Protein AF-A0A516R758-F1 (afdb_monomer)

Solvent-accessible surface area (backbone atoms only — not comparable to full-atom values): 4805 Å² total; per-residue (Å²): 136,90,86,80,87,79,74,43,63,68,54,32,54,52,42,45,53,53,42,50,49,52,49,51,53,51,50,54,55,33,47,76,69,75,30,80,52,90,53,53,40,68,32,69,79,33,57,75,41,88,73,37,66,58,42,76,36,60,65,76,67,53,72,70,43,50,51,52,49,56,52,50,50,52,67,72,61,65,68,130

Secondary structure (DSSP, 8-state):
-----SSHHHHHHHHHHHHHHHHHHHHHHHHHTT---TT-EE-HHHHTSSS--PPEE-----HHHHHHHHHHHHHH----

Radius of gyration: 16.71 Å; Cα contacts (8 Å, |Δi|>4): 65; chains: 1; bounding box: 40×33×48 Å

Mean predicted aligned error: 9.74 Å

Foldseek 3Di:
DDDDLPPQPVQLVVQQVVQQVVQVVVQVVLVVLVFHQPPWDFDVVQSPDSRRPTDIDSDDGDPVSVVSVVVVCVVVPPPD

Organism: Streptomyces spectabilis (NCBI:txid68270)

pLDDT: mean 74.58, std 15.29, range [35.62, 90.5]

Structure (mmCIF, N/CA/C/O backbone):
data_AF-A0A516R758-F1
#
_entry.id   AF-A0A516R758-F1
#
loop_
_atom_site.group_PDB
_atom_site.id
_atom_site.type_symbol
_atom_site.label_atom_id
_atom_site.label_alt_id
_atom_site.label_comp_id
_atom_site.label_asym_id
_atom_site.label_entity_id
_atom_sit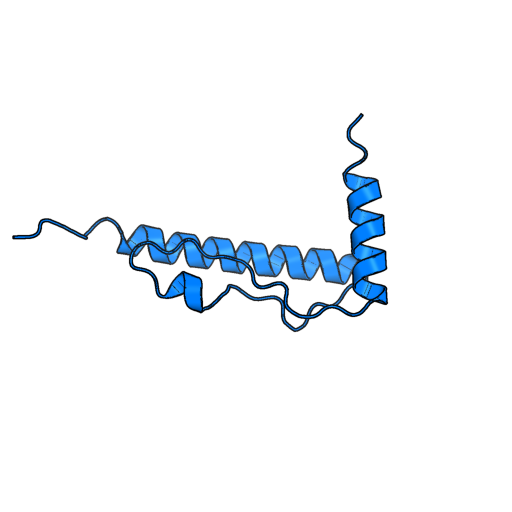e.label_seq_id
_atom_site.pdbx_PDB_ins_code
_atom_site.Cartn_x
_atom_site.Cartn_y
_atom_site.Cartn_z
_atom_site.occupancy
_atom_site.B_iso_or_equiv
_atom_site.auth_seq_id
_atom_site.auth_comp_id
_atom_site.auth_asym_id
_atom_site.auth_atom_id
_atom_site.pdbx_PDB_model_num
ATOM 1 N N . MET A 1 1 ? 23.936 5.027 -36.873 1.00 35.62 1 MET A N 1
ATOM 2 C CA . MET A 1 1 ? 24.561 3.855 -36.226 1.00 35.62 1 MET A CA 1
ATOM 3 C C . MET A 1 1 ? 24.942 4.277 -34.815 1.00 35.62 1 MET A C 1
ATOM 5 O O . MET A 1 1 ? 25.499 5.350 -34.650 1.00 35.62 1 MET A O 1
ATOM 9 N N . THR A 1 2 ? 24.453 3.527 -33.836 1.00 38.06 2 THR A N 1
ATOM 10 C CA . THR A 1 2 ? 24.241 3.847 -32.413 1.00 38.06 2 THR A CA 1
ATOM 11 C C . THR A 1 2 ? 25.517 3.973 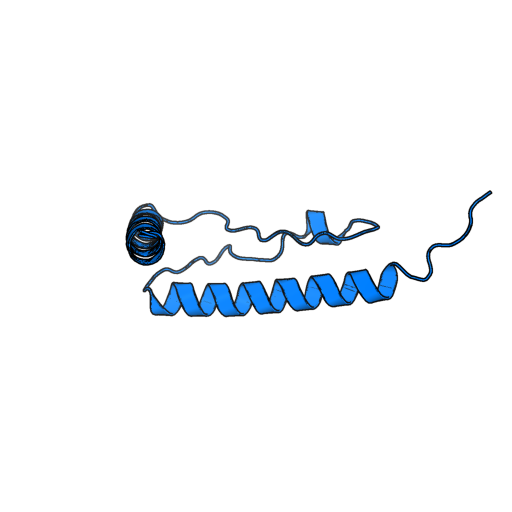-31.574 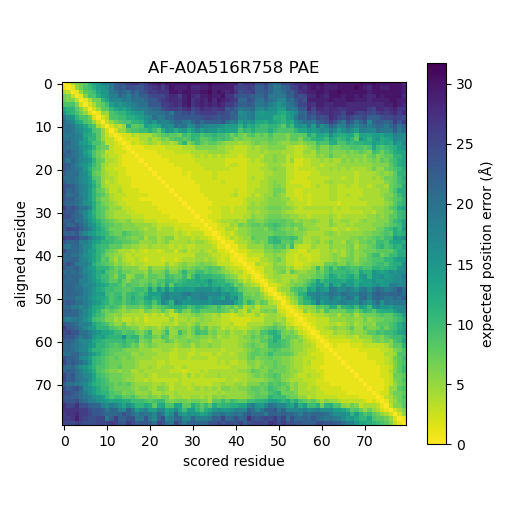1.00 38.06 2 THR A C 1
ATOM 13 O O . THR A 1 2 ? 26.410 3.142 -31.697 1.00 38.06 2 THR A O 1
ATOM 16 N N . ALA A 1 3 ? 25.538 4.938 -30.650 1.00 45.25 3 ALA A N 1
ATOM 17 C CA . ALA A 1 3 ?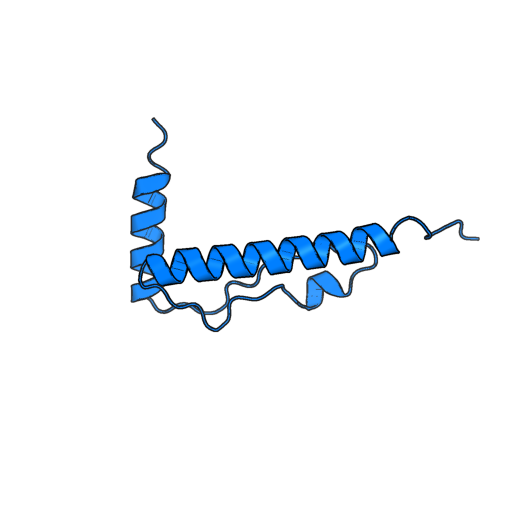 26.449 5.014 -29.503 1.00 45.25 3 ALA A CA 1
ATOM 18 C C . ALA A 1 3 ? 25.657 5.610 -28.320 1.00 45.25 3 ALA A C 1
ATOM 20 O O . ALA A 1 3 ? 24.925 6.568 -28.529 1.00 45.25 3 ALA A O 1
ATOM 21 N N . ASN A 1 4 ? 25.706 5.147 -27.075 1.00 46.28 4 ASN A N 1
ATOM 22 C CA . ASN A 1 4 ? 26.257 3.940 -26.473 1.00 46.28 4 ASN A CA 1
ATOM 23 C C . ASN A 1 4 ? 25.543 3.802 -25.109 1.00 46.28 4 ASN A C 1
ATOM 25 O O . ASN A 1 4 ? 25.559 4.741 -24.314 1.00 46.28 4 ASN A O 1
ATOM 29 N N . GLY A 1 5 ? 24.863 2.682 -24.870 1.00 44.34 5 GLY A N 1
ATOM 30 C CA . GLY A 1 5 ? 23.991 2.452 -23.714 1.00 44.34 5 GLY A CA 1
ATOM 31 C C . GLY A 1 5 ? 24.698 1.789 -22.534 1.00 44.34 5 GLY A C 1
ATOM 32 O O . GLY A 1 5 ? 24.258 0.735 -22.115 1.00 44.34 5 GLY A O 1
ATOM 33 N N . ALA A 1 6 ? 25.773 2.384 -22.005 1.00 42.72 6 ALA A N 1
ATOM 34 C CA . ALA A 1 6 ? 26.557 1.788 -20.908 1.00 42.72 6 ALA A CA 1
ATOM 35 C C . ALA A 1 6 ? 26.345 2.452 -19.527 1.00 42.72 6 ALA A C 1
ATOM 37 O O . ALA A 1 6 ? 26.848 1.961 -18.524 1.00 42.72 6 ALA A O 1
ATOM 38 N N . ALA A 1 7 ? 25.589 3.556 -19.448 1.00 45.84 7 ALA A N 1
ATOM 39 C CA . ALA A 1 7 ? 25.263 4.234 -18.181 1.00 45.84 7 ALA A CA 1
ATOM 40 C C . ALA A 1 7 ? 23.845 3.914 -17.655 1.00 45.84 7 ALA A C 1
ATOM 42 O O . ALA A 1 7 ? 23.477 4.347 -16.566 1.00 45.84 7 ALA A O 1
ATOM 43 N N . GLY A 1 8 ? 23.042 3.170 -18.427 1.00 49.72 8 GLY A N 1
ATOM 44 C CA . GLY A 1 8 ? 21.634 2.892 -18.116 1.00 49.72 8 GLY A CA 1
ATOM 45 C C . GLY A 1 8 ? 21.398 1.650 -17.252 1.00 49.72 8 GLY A C 1
ATOM 46 O O . GLY A 1 8 ? 20.402 1.593 -16.541 1.00 49.72 8 GLY A O 1
ATOM 47 N N . GLU A 1 9 ? 22.310 0.674 -17.263 1.00 50.44 9 GLU A N 1
ATOM 48 C CA . GLU A 1 9 ? 22.112 -0.612 -16.573 1.00 50.44 9 GLU A CA 1
ATOM 49 C C . GLU A 1 9 ? 22.283 -0.507 -15.049 1.00 50.44 9 GLU A C 1
ATOM 51 O O . GLU A 1 9 ? 21.441 -1.004 -14.304 1.00 50.44 9 GLU A O 1
ATOM 56 N N . SER A 1 10 ? 23.308 0.204 -14.562 1.00 53.94 10 SER A N 1
ATOM 57 C CA . SER A 1 10 ? 23.506 0.395 -13.114 1.00 53.94 10 SER A CA 1
ATOM 58 C C . SER A 1 10 ? 22.482 1.338 -12.488 1.00 53.94 10 SER A C 1
ATOM 60 O O . SER A 1 10 ? 22.075 1.128 -11.350 1.00 53.94 10 SER A O 1
ATOM 62 N N . HIS A 1 11 ? 22.036 2.355 -13.227 1.00 58.25 11 HIS A N 1
ATOM 63 C CA . HIS A 1 11 ? 20.998 3.269 -12.748 1.00 58.25 11 HIS A CA 1
ATOM 64 C C . HIS A 1 11 ? 19.631 2.574 -12.690 1.00 58.25 11 HIS A C 1
ATOM 66 O O . HIS A 1 11 ? 18.833 2.826 -11.795 1.00 58.25 11 HIS A O 1
ATOM 72 N N . SER A 1 12 ? 19.385 1.660 -13.629 1.00 62.19 12 SER A N 1
ATOM 73 C CA . SER A 1 12 ? 18.169 0.856 -13.698 1.00 62.19 12 SER A CA 1
ATOM 74 C C . SER A 1 12 ? 17.994 -0.044 -12.469 1.00 62.19 12 SER A C 1
ATOM 76 O O . SER A 1 12 ? 16.960 0.019 -11.806 1.00 62.19 12 SER A O 1
ATOM 78 N N . ALA A 1 13 ? 19.018 -0.829 -12.117 1.00 64.94 13 ALA A N 1
ATOM 79 C CA . ALA A 1 13 ? 18.956 -1.732 -10.967 1.00 64.94 13 ALA A CA 1
ATOM 80 C C . ALA A 1 13 ? 18.829 -0.979 -9.630 1.00 64.94 13 ALA A C 1
ATOM 82 O O . ALA A 1 13 ? 18.019 -1.366 -8.791 1.00 64.94 13 ALA A O 1
ATOM 83 N N . ALA A 1 14 ? 19.562 0.130 -9.468 1.00 70.75 14 ALA A N 1
ATOM 84 C CA . ALA A 1 14 ? 19.484 0.969 -8.272 1.00 70.75 14 ALA A CA 1
ATOM 85 C C . ALA A 1 14 ? 18.090 1.596 -8.086 1.00 70.75 14 ALA A C 1
ATOM 87 O O . ALA A 1 14 ? 17.569 1.617 -6.974 1.00 70.75 14 ALA A O 1
ATOM 88 N N . CYS A 1 15 ? 17.442 2.045 -9.169 1.00 75.50 15 CYS A N 1
ATOM 89 C CA . CYS A 1 15 ? 16.069 2.550 -9.096 1.00 75.50 15 CYS A CA 1
ATOM 90 C C . CYS A 1 15 ? 15.069 1.462 -8.676 1.00 75.50 15 CYS A C 1
ATOM 92 O O . CYS A 1 15 ? 14.126 1.748 -7.941 1.00 75.50 15 CYS A O 1
ATOM 94 N N . VAL A 1 16 ? 15.245 0.222 -9.144 1.00 79.75 16 VAL A N 1
ATOM 95 C CA . VAL A 1 16 ? 14.359 -0.891 -8.769 1.00 79.75 16 VAL A CA 1
ATOM 96 C C . VAL A 1 16 ? 14.522 -1.244 -7.292 1.00 79.75 16 VAL A C 1
ATOM 98 O O . VAL A 1 16 ? 13.515 -1.395 -6.608 1.00 79.75 16 VAL A O 1
ATOM 101 N N . GLU A 1 17 ? 15.756 -1.318 -6.788 1.00 82.38 17 GLU A N 1
ATOM 102 C CA . GLU A 1 17 ? 16.030 -1.573 -5.368 1.00 82.38 17 GLU A CA 1
ATOM 103 C C . GLU A 1 17 ? 15.432 -0.480 -4.468 1.00 82.38 17 GLU A C 1
ATOM 105 O O . GLU A 1 17 ? 14.734 -0.791 -3.503 1.00 82.38 17 GLU A O 1
ATOM 110 N N . GLU A 1 18 ? 15.607 0.796 -4.830 1.00 84.44 18 GLU A N 1
ATOM 111 C CA . GLU A 1 18 ? 15.004 1.931 -4.118 1.00 84.44 18 GLU A CA 1
ATOM 112 C C . GLU A 1 18 ? 13.468 1.851 -4.106 1.00 84.44 18 GLU A C 1
ATOM 114 O O . GLU A 1 18 ? 12.825 2.086 -3.078 1.00 84.44 18 GLU A O 1
ATOM 119 N N . ALA A 1 19 ? 12.857 1.469 -5.229 1.00 85.31 19 ALA A N 1
ATOM 120 C CA . ALA A 1 19 ? 11.413 1.290 -5.310 1.00 85.31 19 ALA A CA 1
ATOM 121 C C . ALA A 1 19 ? 10.922 0.109 -4.462 1.00 85.31 19 ALA A C 1
ATOM 123 O O . ALA A 1 19 ? 9.877 0.210 -3.816 1.00 85.31 19 ALA A O 1
ATOM 124 N N . GLU A 1 20 ? 11.655 -1.005 -4.433 1.00 87.00 20 GLU A N 1
ATOM 125 C CA . GLU A 1 20 ? 11.337 -2.142 -3.571 1.00 87.00 20 GLU A CA 1
ATOM 126 C C . GLU A 1 20 ? 11.438 -1.782 -2.088 1.00 87.00 20 GLU A C 1
ATOM 128 O O . GLU A 1 20 ? 10.566 -2.176 -1.307 1.00 87.00 20 GLU A O 1
ATOM 133 N N . ASP A 1 21 ? 12.463 -1.025 -1.696 1.00 89.44 21 ASP A N 1
ATOM 134 C CA . ASP A 1 21 ? 12.631 -0.564 -0.320 1.00 89.44 21 ASP A CA 1
ATOM 135 C C . ASP A 1 21 ? 11.504 0.393 0.085 1.00 89.44 21 ASP A C 1
ATOM 137 O O . ASP A 1 21 ? 10.795 0.153 1.065 1.00 89.44 21 ASP A O 1
ATOM 141 N N . THR A 1 22 ? 11.193 1.362 -0.781 1.00 89.31 22 THR A N 1
ATOM 142 C CA . THR A 1 22 ? 10.046 2.268 -0.620 1.00 89.31 22 THR A CA 1
ATOM 143 C C . THR A 1 22 ? 8.727 1.498 -0.465 1.00 89.31 22 THR A C 1
ATOM 145 O O . THR A 1 22 ? 7.887 1.836 0.372 1.00 89.31 22 THR A O 1
ATOM 14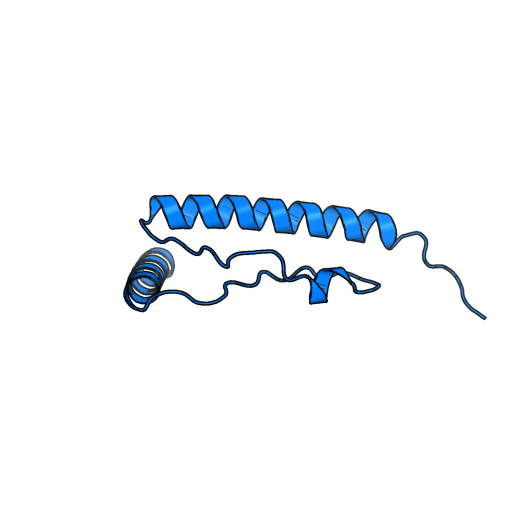8 N N . VAL A 1 23 ? 8.519 0.423 -1.237 1.00 89.69 23 VAL A N 1
ATOM 149 C CA . VAL A 1 23 ? 7.329 -0.437 -1.120 1.00 89.69 23 VAL A CA 1
ATOM 150 C C . VAL A 1 23 ? 7.283 -1.170 0.224 1.00 89.69 23 VAL A C 1
ATOM 152 O O . VAL A 1 23 ? 6.198 -1.303 0.802 1.00 89.69 23 VAL A O 1
ATOM 155 N N . LYS A 1 24 ? 8.423 -1.647 0.740 1.00 90.31 24 LYS A N 1
ATOM 156 C CA . LYS A 1 24 ? 8.503 -2.290 2.064 1.00 90.31 24 LYS A CA 1
ATOM 157 C C . LYS A 1 24 ? 8.182 -1.294 3.175 1.00 90.31 24 LYS A C 1
ATOM 159 O O . LYS A 1 24 ? 7.362 -1.607 4.042 1.00 90.31 24 LYS A O 1
ATOM 164 N N . GLU A 1 25 ? 8.761 -0.098 3.128 1.00 90.50 25 GLU A N 1
ATOM 165 C CA . GLU A 1 25 ? 8.486 0.961 4.100 1.00 90.50 25 GLU A CA 1
ATOM 166 C C . GLU A 1 25 ? 7.012 1.376 4.081 1.00 90.50 25 GLU A C 1
ATOM 168 O O . GLU A 1 25 ? 6.360 1.435 5.131 1.00 90.50 25 GLU A O 1
ATOM 173 N N . LEU A 1 26 ? 6.449 1.583 2.885 1.00 89.19 26 LEU A N 1
ATOM 174 C CA . LEU A 1 26 ? 5.038 1.909 2.711 1.00 89.19 26 LEU A CA 1
ATOM 175 C C . LEU A 1 26 ? 4.138 0.795 3.257 1.00 89.19 26 LEU A C 1
ATOM 177 O O . LEU A 1 26 ? 3.174 1.082 3.970 1.00 89.19 26 LEU A O 1
ATOM 181 N N . ARG A 1 27 ? 4.455 -0.478 2.986 1.00 88.50 27 ARG A N 1
ATOM 182 C CA . ARG A 1 27 ? 3.723 -1.622 3.552 1.00 88.50 27 ARG A CA 1
ATOM 183 C C . ARG A 1 27 ? 3.737 -1.580 5.077 1.00 88.50 27 ARG A C 1
ATOM 185 O O . ARG A 1 27 ? 2.671 -1.644 5.683 1.00 88.50 27 ARG A O 1
ATOM 192 N N . ALA A 1 28 ? 4.909 -1.420 5.686 1.00 89.69 28 ALA A N 1
ATOM 193 C CA . ALA A 1 28 ? 5.040 -1.364 7.138 1.00 89.69 28 ALA A CA 1
ATOM 194 C C . ALA A 1 28 ? 4.268 -0.174 7.739 1.00 89.69 28 ALA A C 1
ATOM 196 O O . ALA A 1 28 ? 3.649 -0.293 8.799 1.00 89.69 28 ALA A O 1
ATOM 197 N N . ALA A 1 29 ? 4.267 0.983 7.071 1.00 88.88 29 ALA A N 1
ATOM 198 C CA . ALA A 1 29 ? 3.493 2.149 7.492 1.00 88.88 29 ALA A CA 1
ATOM 199 C C . ALA A 1 29 ? 1.979 1.906 7.434 1.00 88.88 29 ALA A C 1
AT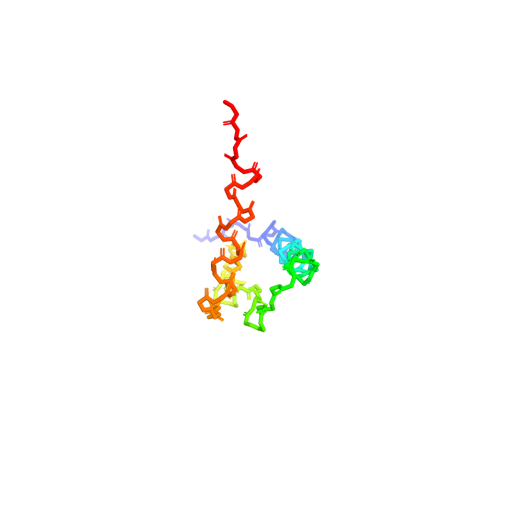OM 201 O O . ALA A 1 29 ? 1.260 2.257 8.374 1.00 88.88 29 ALA A O 1
ATOM 202 N N . LEU A 1 30 ? 1.499 1.267 6.367 1.00 86.56 30 LEU A N 1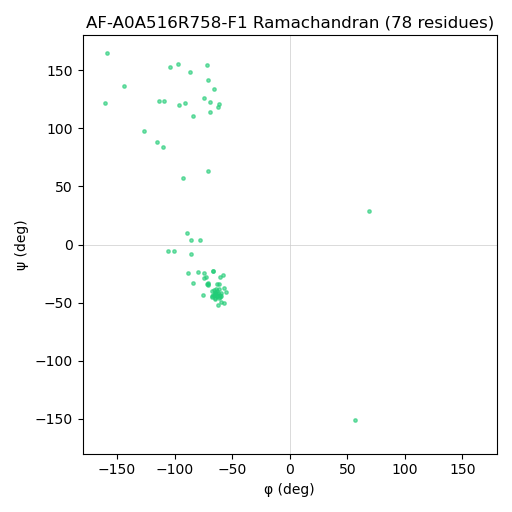
ATOM 203 C CA . LEU A 1 30 ? 0.094 0.898 6.213 1.00 86.56 30 LEU A CA 1
ATOM 204 C C . LEU A 1 30 ? -0.334 -0.134 7.262 1.00 86.56 30 LEU A C 1
ATOM 206 O O . LEU A 1 30 ? -1.380 0.038 7.889 1.00 86.56 30 LEU A O 1
ATOM 210 N N . GLU A 1 31 ? 0.490 -1.149 7.528 1.00 87.00 31 GLU A N 1
ATOM 211 C CA . GLU A 1 31 ? 0.208 -2.165 8.548 1.00 87.00 31 GLU A CA 1
ATOM 212 C C . GLU A 1 31 ? 0.120 -1.556 9.950 1.00 87.00 31 GLU A C 1
ATOM 214 O O . GLU A 1 31 ? -0.828 -1.844 10.684 1.00 87.00 31 GLU A O 1
ATOM 219 N N . ARG A 1 32 ? 1.022 -0.625 10.294 1.00 85.75 32 ARG A N 1
ATOM 220 C CA . ARG A 1 32 ? 0.938 0.159 11.542 1.00 85.75 32 ARG A CA 1
ATOM 221 C C . ARG A 1 32 ? -0.341 0.994 11.636 1.00 85.75 32 ARG A C 1
ATOM 223 O O . ARG A 1 32 ? -0.818 1.257 12.736 1.00 85.75 32 ARG A O 1
ATOM 230 N N . ALA A 1 33 ? -0.912 1.399 10.504 1.00 79.94 33 ALA A N 1
ATOM 231 C CA . ALA A 1 33 ? -2.201 2.085 10.431 1.00 79.94 33 ALA A CA 1
ATOM 232 C C . ALA A 1 33 ? -3.410 1.121 10.383 1.00 79.94 33 ALA A C 1
ATOM 234 O O . ALA A 1 33 ? -4.552 1.567 10.242 1.00 79.94 33 ALA A O 1
ATOM 235 N N . GLY A 1 34 ? -3.190 -0.195 10.487 1.00 82.69 34 GLY A N 1
ATOM 236 C CA . GLY A 1 34 ? -4.237 -1.211 10.394 1.00 82.69 34 GLY A CA 1
ATOM 237 C C . GLY A 1 34 ? -4.831 -1.341 8.988 1.00 82.69 34 GLY A C 1
ATOM 238 O O . GLY A 1 34 ? -6.015 -1.663 8.847 1.00 82.69 34 GLY A O 1
ATOM 239 N N . ILE A 1 35 ? -4.044 -1.032 7.955 1.00 84.75 35 ILE A N 1
ATOM 240 C CA . ILE A 1 35 ? -4.399 -1.135 6.539 1.00 84.75 35 ILE A CA 1
ATOM 241 C C . ILE A 1 35 ? -3.521 -2.219 5.909 1.00 84.75 35 ILE A C 1
ATOM 243 O O . ILE A 1 35 ? -2.301 -2.126 5.937 1.00 84.75 35 ILE A O 1
ATOM 247 N N . SER A 1 36 ? -4.137 -3.232 5.300 1.00 81.69 36 SER A N 1
ATOM 248 C CA . SER A 1 36 ? -3.410 -4.255 4.543 1.00 81.69 36 SER A CA 1
ATOM 249 C C . SER A 1 36 ? -3.676 -4.088 3.051 1.00 81.69 36 SER A C 1
ATOM 251 O O . SER A 1 36 ? -4.832 -4.103 2.620 1.00 81.69 36 SER A O 1
ATOM 253 N N . LEU A 1 37 ? -2.605 -3.920 2.270 1.00 82.81 37 LEU A N 1
ATOM 254 C CA . LEU A 1 37 ? -2.632 -3.908 0.806 1.00 82.81 37 LEU A CA 1
ATOM 255 C C . LEU A 1 37 ? -1.839 -5.116 0.278 1.00 82.81 37 LEU A C 1
ATOM 257 O O . LEU A 1 37 ? -0.632 -5.013 0.032 1.00 82.81 37 LEU A O 1
ATOM 261 N N . PRO A 1 38 ? -2.486 -6.284 0.110 1.00 77.88 38 PRO A N 1
ATOM 262 C CA . PRO A 1 38 ? -1.805 -7.491 -0.357 1.00 77.88 38 PRO A CA 1
ATOM 263 C C . PRO A 1 38 ? -1.312 -7.365 -1.806 1.00 77.88 38 PRO A C 1
ATOM 265 O O . PRO A 1 38 ? -0.372 -8.047 -2.192 1.00 77.88 38 PRO A O 1
ATOM 268 N N . SER A 1 39 ? -1.907 -6.469 -2.600 1.00 83.62 39 SER A N 1
ATOM 269 C CA . SER A 1 39 ? -1.522 -6.209 -3.991 1.00 83.62 39 SER A CA 1
ATOM 270 C C . SER A 1 39 ? -0.386 -5.199 -4.171 1.00 83.62 39 SER A C 1
ATOM 272 O O . SER A 1 39 ? 0.070 -5.041 -5.303 1.00 83.62 39 SER A O 1
ATOM 274 N N . LEU A 1 40 ? 0.044 -4.523 -3.095 1.00 86.00 40 LEU A N 1
ATOM 275 C CA . LEU A 1 40 ? 1.075 -3.486 -3.144 1.00 86.00 40 LEU A CA 1
ATOM 276 C C . LEU A 1 40 ? 2.402 -4.076 -3.634 1.00 86.00 40 LEU A C 1
ATOM 278 O O . LEU A 1 40 ? 2.944 -4.971 -2.983 1.00 86.00 40 LEU A O 1
ATOM 282 N N . ARG A 1 41 ? 2.918 -3.596 -4.764 1.00 84.50 41 ARG A N 1
ATOM 283 C CA . ARG A 1 41 ? 4.173 -4.077 -5.365 1.00 84.50 41 ARG A CA 1
ATOM 284 C C . ARG A 1 41 ? 4.762 -3.036 -6.313 1.00 84.50 41 ARG A C 1
ATOM 286 O O . ARG A 1 41 ? 4.053 -2.130 -6.739 1.00 84.50 41 ARG A O 1
ATOM 293 N N . VAL A 1 42 ? 6.030 -3.194 -6.680 1.00 84.56 42 VAL A N 1
ATOM 294 C CA . VAL A 1 42 ? 6.596 -2.469 -7.826 1.00 84.56 42 VAL A CA 1
ATOM 295 C C . VAL A 1 42 ? 5.904 -2.964 -9.098 1.00 84.56 42 VAL A C 1
ATOM 297 O O . VAL A 1 42 ? 5.708 -4.169 -9.275 1.00 84.56 42 VAL A O 1
ATOM 300 N N . ASP A 1 43 ? 5.483 -2.044 -9.961 1.00 81.81 43 ASP A N 1
ATOM 301 C CA . ASP A 1 43 ? 4.805 -2.359 -11.210 1.00 81.81 43 ASP A CA 1
ATOM 302 C C . ASP A 1 43 ? 5.782 -3.026 -12.196 1.00 81.81 43 ASP A C 1
ATOM 304 O O . ASP A 1 43 ? 6.712 -2.375 -12.685 1.00 81.81 43 ASP A O 1
ATOM 308 N N . PRO A 1 44 ? 5.573 -4.306 -12.551 1.00 70.44 44 PRO A N 1
ATOM 309 C CA . PRO A 1 44 ? 6.521 -5.046 -13.378 1.00 70.44 44 PRO A CA 1
ATOM 310 C C . PRO A 1 44 ? 6.612 -4.507 -14.814 1.00 70.44 44 PRO A C 1
ATOM 312 O O . PRO A 1 44 ? 7.632 -4.707 -15.474 1.00 70.44 44 PRO A O 1
ATOM 315 N N . ALA A 1 45 ? 5.585 -3.807 -15.313 1.00 73.44 45 ALA A N 1
ATOM 316 C CA . ALA A 1 45 ? 5.602 -3.237 -16.660 1.00 73.44 45 ALA A CA 1
ATOM 317 C C . ALA A 1 45 ? 6.541 -2.022 -16.764 1.00 73.44 45 ALA A C 1
ATOM 319 O O . ALA A 1 45 ? 7.107 -1.762 -17.828 1.00 73.44 45 ALA A O 1
ATOM 320 N N . THR A 1 46 ? 6.745 -1.299 -15.662 1.00 71.00 46 THR A N 1
ATOM 321 C CA . THR A 1 46 ? 7.677 -0.162 -15.600 1.00 71.00 46 THR A CA 1
ATOM 322 C C . THR A 1 46 ? 9.139 -0.575 -15.443 1.00 71.00 46 THR A C 1
ATOM 324 O O . THR A 1 46 ? 10.023 0.150 -15.897 1.00 71.00 46 THR A O 1
ATOM 327 N N . VAL A 1 47 ? 9.389 -1.772 -14.903 1.00 66.50 47 VAL A N 1
ATOM 328 C CA . VAL A 1 47 ? 10.732 -2.353 -14.731 1.00 66.50 47 VAL A CA 1
ATOM 329 C C . VAL A 1 47 ? 11.321 -2.851 -16.059 1.00 66.50 47 VAL A C 1
ATOM 331 O O . VAL A 1 47 ? 12.530 -2.809 -16.256 1.00 66.50 47 VAL A O 1
ATOM 334 N N . ALA A 1 48 ? 10.485 -3.260 -17.017 1.00 67.19 48 ALA A N 1
ATOM 335 C CA . ALA A 1 48 ? 10.931 -3.796 -18.309 1.00 67.19 48 ALA A CA 1
ATOM 336 C C . ALA A 1 48 ? 11.403 -2.729 -19.329 1.00 67.19 48 ALA A C 1
ATOM 338 O O . ALA A 1 48 ? 11.684 -3.061 -20.484 1.00 67.19 48 ALA A O 1
ATOM 339 N N . ARG A 1 49 ? 11.452 -1.439 -18.956 1.00 63.31 49 ARG A N 1
ATOM 340 C CA . ARG A 1 49 ? 11.841 -0.336 -19.858 1.00 63.31 49 ARG A CA 1
ATOM 341 C C . ARG A 1 49 ? 13.359 -0.127 -19.895 1.00 63.31 49 ARG A C 1
ATOM 343 O O . ARG A 1 49 ? 14.036 -0.269 -18.889 1.00 63.31 49 ARG A O 1
ATOM 350 N N . GLN A 1 50 ? 13.874 0.313 -21.052 1.00 55.03 50 GLN A N 1
ATOM 351 C CA . GLN A 1 50 ? 15.298 0.659 -21.250 1.00 55.03 50 GLN A CA 1
ATOM 352 C C . GLN A 1 50 ? 15.818 1.752 -20.296 1.00 55.03 50 GLN A C 1
ATOM 354 O O . GLN A 1 50 ? 17.010 1.794 -20.013 1.00 55.03 50 GLN A O 1
ATOM 359 N N . ALA A 1 51 ? 14.931 2.617 -19.804 1.00 62.16 51 ALA A N 1
ATOM 360 C CA . ALA A 1 51 ? 15.157 3.493 -18.661 1.00 62.16 51 ALA A CA 1
ATOM 361 C C . ALA A 1 51 ? 13.990 3.245 -17.693 1.00 62.16 51 ALA A C 1
ATOM 363 O O . ALA A 1 51 ? 12.883 3.729 -17.958 1.00 62.16 51 ALA A O 1
ATOM 364 N N . PRO A 1 52 ? 14.167 2.408 -16.660 1.00 62.66 52 PRO A N 1
ATOM 365 C CA . PRO A 1 52 ? 13.078 2.088 -15.760 1.00 62.66 52 PRO A CA 1
ATOM 366 C C . PRO A 1 52 ? 12.809 3.269 -14.839 1.00 62.66 52 PRO A C 1
ATOM 368 O O . PRO A 1 52 ? 13.694 3.763 -14.145 1.00 62.66 52 PRO A O 1
ATOM 371 N N . CYS A 1 53 ? 11.552 3.691 -14.833 1.00 70.50 53 CYS A N 1
ATOM 372 C CA . CYS A 1 53 ? 10.994 4.599 -13.844 1.00 70.50 53 CYS A CA 1
ATOM 373 C C . CYS A 1 53 ? 10.025 3.743 -13.020 1.00 70.50 53 CYS A C 1
ATOM 375 O O . CYS A 1 53 ? 8.856 3.649 -13.404 1.00 70.50 53 CYS A O 1
ATOM 377 N N . PRO A 1 54 ? 10.502 3.014 -11.997 1.00 75.81 54 PRO A N 1
ATOM 378 C CA . PRO A 1 54 ? 9.674 2.050 -11.290 1.00 75.81 54 PRO A CA 1
ATOM 379 C C . PRO A 1 54 ? 8.495 2.764 -10.631 1.00 75.81 54 PRO A C 1
ATOM 381 O O . PRO A 1 54 ? 8.665 3.675 -9.823 1.00 75.81 54 PRO A O 1
ATOM 384 N N . LEU A 1 55 ? 7.285 2.363 -11.010 1.00 80.31 55 LEU A N 1
ATOM 385 C CA . LEU A 1 55 ? 6.060 2.835 -10.377 1.00 80.31 55 LEU A CA 1
ATOM 386 C C . LEU A 1 55 ? 5.609 1.823 -9.332 1.00 80.31 55 LEU A C 1
ATOM 388 O O . LEU A 1 55 ? 5.901 0.633 -9.430 1.00 80.31 55 LEU A O 1
ATOM 392 N N . VAL A 1 56 ? 4.859 2.287 -8.339 1.00 80.81 56 VAL A N 1
ATOM 393 C CA . VAL A 1 56 ? 4.242 1.414 -7.339 1.00 80.81 56 VAL A CA 1
ATOM 394 C C . VAL A 1 56 ? 2.804 1.123 -7.754 1.00 80.81 56 VAL A C 1
ATOM 396 O O . VAL A 1 56 ? 1.985 2.036 -7.863 1.00 80.81 56 VAL A O 1
ATOM 399 N N . ASP A 1 57 ? 2.476 -0.152 -7.951 1.00 84.62 57 ASP A N 1
ATOM 400 C CA . ASP A 1 57 ? 1.094 -0.599 -8.095 1.00 84.62 57 ASP A CA 1
ATOM 401 C C . ASP A 1 57 ? 0.481 -0.807 -6.703 1.00 84.62 57 ASP A C 1
ATOM 403 O O . ASP A 1 57 ? 0.843 -1.728 -5.967 1.00 84.62 57 ASP A O 1
ATOM 407 N N . LEU A 1 58 ? -0.466 0.063 -6.344 1.00 78.12 58 LEU A N 1
ATOM 408 C CA . LEU A 1 58 ? -1.221 0.004 -5.088 1.00 78.12 58 LEU A CA 1
ATOM 409 C C . LEU A 1 58 ? -2.281 -1.120 -5.097 1.00 78.12 58 LEU A C 1
ATOM 411 O O . LEU A 1 58 ? -2.665 -1.643 -4.046 1.00 78.12 58 LEU A O 1
ATOM 415 N N . GLY A 1 59 ? -2.736 -1.529 -6.284 1.00 81.56 59 GLY A N 1
ATOM 416 C CA . GLY A 1 59 ? -3.783 -2.516 -6.515 1.00 81.56 59 GLY A CA 1
ATOM 417 C C . GLY A 1 59 ? -5.128 -2.199 -5.846 1.00 81.56 59 GLY A C 1
ATOM 418 O O . GLY A 1 59 ? -5.519 -1.044 -5.682 1.00 81.56 59 GLY A O 1
ATOM 419 N N . ARG A 1 60 ? -5.893 -3.246 -5.504 1.00 78.44 60 ARG A N 1
ATOM 420 C CA . ARG A 1 60 ? -7.253 -3.109 -4.953 1.00 78.44 60 ARG A CA 1
ATOM 421 C C . ARG A 1 60 ? -7.205 -3.044 -3.431 1.00 78.44 60 ARG A C 1
ATOM 423 O O . ARG A 1 60 ? -6.769 -3.989 -2.780 1.00 78.44 60 ARG A O 1
ATOM 430 N N . CYS A 1 61 ? -7.731 -1.962 -2.869 1.00 82.19 61 CYS A N 1
ATOM 431 C CA . CYS A 1 61 ? -7.953 -1.816 -1.435 1.00 82.19 61 CYS A CA 1
ATOM 432 C C . CYS A 1 61 ? -9.442 -1.982 -1.092 1.00 82.19 61 CYS A C 1
ATOM 434 O O . CYS A 1 61 ? -10.317 -1.738 -1.924 1.00 82.19 61 CYS A O 1
ATOM 436 N N . SER A 1 62 ? -9.749 -2.417 0.132 1.00 82.56 62 SER A N 1
ATOM 437 C CA . SER A 1 62 ? -11.134 -2.430 0.616 1.00 82.56 62 SER A CA 1
ATOM 438 C C . SER A 1 62 ? -11.620 -1.004 0.899 1.00 82.56 62 SER A C 1
ATOM 440 O O . SER A 1 62 ? -10.825 -0.126 1.230 1.00 82.56 62 SER A O 1
ATOM 442 N N . VAL A 1 63 ? -12.935 -0.767 0.846 1.00 86.62 63 VAL A N 1
ATOM 443 C CA . VAL A 1 63 ? -13.519 0.557 1.151 1.00 86.62 63 VAL A CA 1
ATOM 444 C C . VAL A 1 63 ? -13.138 1.030 2.561 1.00 86.62 63 VAL A C 1
ATOM 446 O O . VAL A 1 63 ? -12.827 2.201 2.762 1.00 86.62 63 VAL A O 1
ATOM 449 N N . ALA A 1 64 ? -13.083 0.115 3.535 1.00 85.31 64 ALA A N 1
ATOM 450 C CA . ALA A 1 64 ? -12.645 0.426 4.895 1.00 85.31 64 ALA A CA 1
ATOM 451 C C . ALA A 1 64 ? -11.166 0.853 4.953 1.00 85.31 64 ALA A C 1
ATOM 453 O O . ALA A 1 64 ? -10.832 1.820 5.638 1.00 85.31 64 ALA A O 1
ATOM 454 N N . ALA A 1 65 ? -10.285 0.167 4.216 1.00 84.56 65 ALA A N 1
ATOM 455 C CA . ALA A 1 65 ? -8.880 0.547 4.088 1.00 84.56 65 ALA A CA 1
ATOM 456 C C . ALA A 1 65 ? -8.724 1.915 3.405 1.00 84.56 65 ALA A C 1
ATOM 458 O O . ALA A 1 65 ? -7.988 2.761 3.908 1.00 84.56 65 ALA A O 1
ATOM 459 N N . ALA A 1 66 ? -9.465 2.161 2.320 1.00 87.44 66 ALA A N 1
ATOM 460 C CA . ALA A 1 66 ? -9.472 3.440 1.613 1.00 87.44 66 ALA A CA 1
ATOM 461 C C . ALA A 1 66 ? -9.926 4.597 2.520 1.00 87.44 66 ALA A C 1
ATOM 463 O O . ALA A 1 66 ? -9.287 5.647 2.554 1.00 87.44 66 ALA A O 1
ATOM 464 N N . ALA A 1 67 ? -10.986 4.397 3.310 1.00 89.25 67 ALA A N 1
ATOM 465 C CA . ALA A 1 67 ? -11.479 5.400 4.251 1.00 89.25 67 ALA A CA 1
ATOM 466 C C . ALA A 1 67 ? -10.450 5.727 5.348 1.00 89.25 67 ALA A C 1
ATOM 468 O O . ALA A 1 67 ? -10.230 6.901 5.653 1.00 89.25 67 ALA A O 1
ATOM 469 N N . ARG A 1 68 ? -9.783 4.707 5.912 1.00 86.31 68 ARG A N 1
ATOM 470 C CA . ARG A 1 68 ? -8.699 4.889 6.897 1.00 86.31 68 ARG A CA 1
ATOM 471 C C . ARG A 1 68 ? -7.511 5.636 6.296 1.00 86.31 68 ARG A C 1
ATOM 473 O O . ARG A 1 68 ? -7.013 6.573 6.918 1.00 86.31 68 ARG A O 1
ATOM 480 N N . LEU A 1 69 ? -7.104 5.269 5.080 1.00 85.94 69 LEU A N 1
ATOM 481 C CA . LEU A 1 69 ? -6.030 5.943 4.355 1.00 85.94 69 LEU A CA 1
ATOM 482 C C . LEU A 1 69 ? -6.368 7.423 4.133 1.00 85.94 69 LEU A C 1
ATOM 484 O O . LEU A 1 69 ? -5.586 8.295 4.497 1.00 85.94 69 LEU A O 1
ATOM 488 N N . ALA A 1 70 ? -7.567 7.720 3.629 1.00 88.19 70 ALA A N 1
ATOM 489 C CA . ALA A 1 70 ? -8.022 9.088 3.396 1.00 88.19 70 ALA A CA 1
ATOM 490 C C . ALA A 1 70 ? -8.142 9.914 4.688 1.00 88.19 70 ALA A C 1
ATOM 492 O O . ALA A 1 70 ? -7.925 11.124 4.670 1.00 88.19 70 ALA A O 1
ATOM 493 N N . ALA A 1 71 ? -8.519 9.300 5.813 1.00 88.94 71 ALA A N 1
ATOM 494 C CA . ALA A 1 71 ? -8.536 9.976 7.109 1.00 88.94 71 ALA A CA 1
ATOM 495 C C . ALA A 1 71 ? -7.116 10.330 7.574 1.00 88.94 71 ALA A C 1
ATOM 497 O O . ALA A 1 71 ? -6.877 11.455 8.006 1.00 88.94 71 ALA A O 1
ATOM 498 N N . ARG A 1 72 ? -6.165 9.399 7.426 1.00 84.94 72 ARG A N 1
ATOM 499 C CA . ARG A 1 72 ? -4.771 9.617 7.820 1.00 84.94 72 ARG A CA 1
ATOM 500 C C . ARG A 1 72 ? -4.081 10.667 6.953 1.00 84.94 72 ARG A C 1
ATOM 502 O O . ARG A 1 72 ? -3.461 11.570 7.494 1.00 84.94 72 ARG A O 1
ATOM 509 N N . LEU A 1 73 ? -4.255 10.598 5.633 1.00 86.44 73 LEU A N 1
ATOM 510 C CA . LEU A 1 73 ? -3.694 11.580 4.702 1.00 86.44 73 LEU A CA 1
ATOM 511 C C . LEU A 1 73 ? -4.238 12.991 4.945 1.00 86.44 73 LEU A C 1
ATOM 513 O O . LEU A 1 73 ? -3.497 13.950 4.805 1.00 86.44 73 LEU A O 1
ATOM 517 N N . ARG A 1 74 ? -5.504 13.138 5.357 1.00 87.38 74 ARG A N 1
ATOM 518 C CA . ARG A 1 74 ? -6.051 14.445 5.759 1.00 87.38 74 ARG A CA 1
ATOM 519 C C . ARG A 1 74 ? -5.486 14.948 7.086 1.00 87.38 74 ARG A C 1
ATOM 521 O O . ARG A 1 74 ? -5.342 16.151 7.247 1.00 87.38 74 ARG A O 1
ATOM 528 N N . ALA A 1 75 ? -5.179 14.049 8.019 1.00 81.69 75 ALA A N 1
ATOM 529 C CA . ALA A 1 75 ? -4.549 14.416 9.285 1.00 81.69 75 ALA A CA 1
ATOM 530 C C . ALA A 1 75 ? -3.080 14.844 9.103 1.00 81.69 75 ALA A C 1
ATOM 532 O O . ALA A 1 75 ? -2.627 15.748 9.792 1.00 81.69 75 ALA A O 1
ATOM 533 N N . GLU A 1 76 ? -2.355 14.222 8.168 1.00 74.06 76 GLU A N 1
ATOM 534 C CA . GLU A 1 76 ? -0.952 14.546 7.848 1.00 74.06 76 GLU A CA 1
ATOM 535 C C . GLU A 1 76 ? -0.846 15.725 6.858 1.00 74.06 76 GLU A C 1
ATOM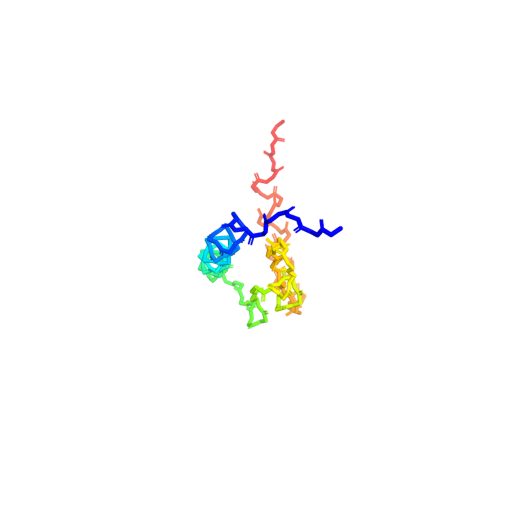 537 O O . GLU A 1 76 ? 0.080 16.525 6.927 1.00 74.06 76 GLU A O 1
ATOM 542 N N . GLY A 1 77 ? -1.817 15.846 5.946 1.00 59.28 77 GLY A N 1
ATOM 543 C CA . GLY A 1 77 ? -1.917 16.876 4.909 1.00 59.28 77 GLY A CA 1
ATOM 544 C C . GLY A 1 77 ? -2.669 18.138 5.332 1.00 59.28 77 GLY A C 1
ATOM 545 O O . GLY A 1 77 ? -2.947 18.982 4.483 1.00 59.28 77 GLY A O 1
ATOM 546 N N . ALA A 1 78 ? -2.980 18.295 6.623 1.00 54.91 78 ALA A N 1
ATOM 547 C CA . ALA A 1 78 ? -3.294 19.596 7.206 1.00 54.91 78 ALA A CA 1
ATOM 548 C C . ALA A 1 78 ? -2.003 20.433 7.278 1.00 54.91 78 ALA A C 1
ATOM 550 O O . ALA A 1 78 ? -1.488 20.742 8.349 1.00 54.91 78 ALA A O 1
ATOM 551 N N . HIS A 1 79 ? -1.440 20.736 6.110 1.00 39.34 79 HIS A N 1
ATOM 552 C CA . HIS A 1 79 ? -0.455 21.790 5.964 1.00 39.34 79 HIS A CA 1
ATOM 553 C C . HIS A 1 79 ? -1.203 23.118 6.184 1.00 39.34 79 HIS A C 1
ATOM 555 O O . HIS A 1 79 ? -2.225 23.309 5.516 1.00 39.34 79 HIS A O 1
ATOM 561 N N . PRO A 1 80 ? -0.803 23.973 7.147 1.00 51.62 80 PRO A N 1
ATOM 562 C CA . PRO A 1 80 ? -1.376 25.312 7.274 1.00 51.62 80 PRO A CA 1
ATOM 563 C C . PRO A 1 80 ? -1.168 26.148 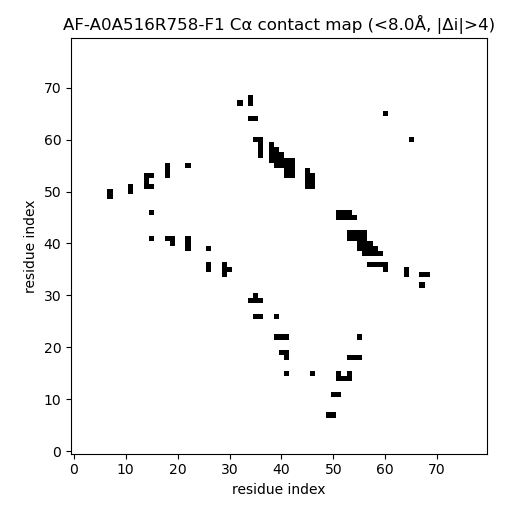6.005 1.00 51.62 80 PRO A C 1
ATOM 565 O O . PRO A 1 80 ? -0.182 25.894 5.274 1.00 51.62 80 PRO A O 1
#

Sequence (80 aa):
MTANGAAGESHSAACVEEAEDTVKELRAALERAGISLPSLRVDPATVARQAPCPLVDLGRCSVAAAARLAARLRAEGAHP